Protein AF-A0ABD2IA24-F1 (afdb_monomer_lite)

Secondary structure (DSSP, 8-state):
-HHHHHHHHHHHTSB-TTSPBPPP-STTHHHHHHHHHHHTT-THHHHT-HHHHGGGGG-HHHHHHHHHHHHHHHHHHHHHHHHHHHT--

Structure (mmCIF, N/CA/C/O backbone):
data_AF-A0ABD2IA24-F1
#
_entry.id   AF-A0ABD2IA24-F1
#
loop_
_atom_site.group_PDB
_atom_site.id
_atom_site.type_symbol
_atom_site.label_atom_id
_atom_site.label_alt_id
_atom_site.label_comp_id
_atom_site.label_asym_id
_atom_site.label_entity_id
_atom_site.label_seq_id
_atom_site.pdbx_PDB_ins_code
_atom_site.Cartn_x
_atom_site.Cartn_y
_atom_site.Cartn_z
_atom_site.occupancy
_atom_site.B_iso_or_equiv
_atom_site.auth_seq_id
_atom_site.auth_comp_id
_atom_site.auth_asym_id
_atom_site.auth_atom_id
_atom_site.pdbx_PDB_model_num
ATOM 1 N N . MET A 1 1 ? 0.557 7.213 8.746 1.00 62.66 1 MET A N 1
ATOM 2 C CA . MET A 1 1 ? 1.498 6.969 7.610 1.00 62.66 1 MET A CA 1
ATOM 3 C C . MET A 1 1 ? 0.973 5.838 6.723 1.00 62.66 1 MET A C 1
ATOM 5 O O . MET A 1 1 ? 1.120 5.871 5.505 1.00 62.66 1 MET A O 1
ATOM 9 N N . GLU A 1 2 ? 0.319 4.869 7.346 1.00 79.06 2 GLU A N 1
ATOM 10 C CA . GLU A 1 2 ? -0.39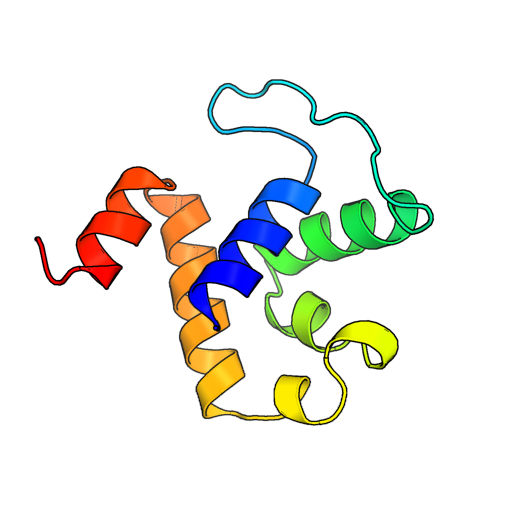2 3.715 6.821 1.00 79.06 2 GLU A CA 1
ATOM 11 C C . GLU A 1 2 ? -1.445 4.100 5.772 1.00 79.06 2 GLU A C 1
ATOM 13 O O . GLU A 1 2 ? -1.459 3.528 4.683 1.00 79.06 2 GLU A O 1
ATOM 18 N N . GLU A 1 3 ? -2.273 5.112 6.051 1.00 82.88 3 GLU A N 1
ATOM 19 C CA . GLU A 1 3 ? -3.319 5.608 5.145 1.00 82.88 3 GLU A CA 1
ATOM 20 C C . GLU A 1 3 ? -2.726 6.182 3.862 1.00 82.88 3 GLU A C 1
ATOM 22 O O . GLU A 1 3 ? -3.187 5.874 2.765 1.00 82.88 3 GLU A O 1
ATOM 27 N N . VAL A 1 4 ? -1.657 6.970 3.992 1.00 87.62 4 VAL A N 1
ATOM 28 C CA . VAL A 1 4 ? -0.932 7.538 2.849 1.00 87.62 4 VAL A CA 1
ATOM 29 C C . VAL A 1 4 ? -0.328 6.420 1.999 1.00 87.62 4 VAL A C 1
ATOM 31 O O . VAL A 1 4 ? -0.402 6.474 0.774 1.00 87.62 4 VAL A O 1
ATOM 34 N N . CYS A 1 5 ? 0.200 5.366 2.627 1.00 94.44 5 CYS A N 1
ATOM 35 C CA . CYS A 1 5 ? 0.719 4.204 1.907 1.00 94.44 5 CYS A CA 1
ATOM 36 C C . CYS A 1 5 ? -0.385 3.438 1.170 1.00 94.44 5 CYS A C 1
ATOM 38 O O . CYS A 1 5 ? -0.176 3.021 0.032 1.00 94.44 5 CYS A O 1
ATOM 40 N N . ALA A 1 6 ? -1.560 3.267 1.784 1.00 96.38 6 ALA A N 1
ATOM 41 C CA . ALA A 1 6 ? -2.704 2.616 1.149 1.00 96.38 6 ALA A CA 1
ATOM 42 C C . ALA A 1 6 ? -3.247 3.437 -0.033 1.00 96.38 6 ALA A C 1
ATOM 44 O O . ALA A 1 6 ? -3.546 2.876 -1.088 1.00 96.38 6 ALA A O 1
ATOM 45 N N . LEU A 1 7 ? -3.305 4.766 0.101 1.00 95.19 7 LEU A N 1
ATOM 46 C CA . LEU A 1 7 ? -3.678 5.676 -0.984 1.00 95.19 7 LEU A CA 1
ATOM 47 C C . LEU A 1 7 ? -2.666 5.644 -2.130 1.00 95.19 7 LEU A C 1
ATOM 49 O O . LEU A 1 7 ? -3.064 5.578 -3.291 1.00 95.19 7 LEU A O 1
ATOM 53 N N . TRP A 1 8 ? -1.369 5.628 -1.822 1.00 96.62 8 TRP A N 1
ATOM 54 C CA . TRP A 1 8 ? -0.322 5.511 -2.834 1.00 96.62 8 TRP A CA 1
ATOM 55 C C . TRP A 1 8 ? -0.387 4.161 -3.562 1.00 96.62 8 TRP A C 1
ATOM 57 O O . TRP A 1 8 ? -0.371 4.133 -4.789 1.00 96.62 8 TRP A O 1
ATOM 67 N N . CYS A 1 9 ? -0.604 3.056 -2.841 1.00 97.50 9 CYS A N 1
ATOM 68 C CA . CYS A 1 9 ? -0.886 1.752 -3.448 1.00 97.50 9 CYS A CA 1
ATOM 69 C C . CYS A 1 9 ? -2.110 1.806 -4.377 1.00 97.50 9 CYS A C 1
ATOM 71 O O . CYS A 1 9 ? -2.068 1.299 -5.498 1.00 97.50 9 CYS A O 1
ATOM 73 N N . ARG A 1 10 ? -3.208 2.438 -3.939 1.00 96.69 10 ARG A N 1
ATOM 74 C CA . ARG A 1 10 ? -4.436 2.579 -4.737 1.00 96.69 10 ARG A CA 1
ATOM 75 C C . ARG A 1 10 ? -4.219 3.440 -5.983 1.00 96.69 10 ARG A C 1
ATOM 77 O O . ARG A 1 10 ? -4.807 3.135 -7.018 1.00 96.69 10 ARG A O 1
ATOM 84 N N . TYR A 1 11 ? -3.390 4.476 -5.894 1.00 96.19 11 TYR A N 1
ATOM 85 C CA . TYR A 1 11 ? -2.975 5.318 -7.016 1.00 96.19 11 TYR A CA 1
ATOM 86 C C . TYR A 1 11 ? -2.121 4.536 -8.021 1.00 96.19 11 TYR A C 1
ATOM 88 O O . TYR A 1 11 ? -2.416 4.529 -9.217 1.00 96.19 11 TYR A O 1
ATOM 96 N N . CYS A 1 12 ? -1.122 3.798 -7.530 1.00 97.38 12 CYS A N 1
ATOM 97 C CA . CYS A 1 12 ? -0.239 2.971 -8.346 1.00 97.38 12 CYS A CA 1
ATOM 98 C C . CYS A 1 12 ? -0.950 1.793 -9.019 1.00 97.38 12 CYS A C 1
ATOM 100 O O . CYS A 1 12 ? -0.393 1.234 -9.951 1.00 97.38 12 CYS A O 1
ATOM 102 N N . TYR A 1 13 ? -2.187 1.450 -8.637 1.00 97.06 13 TYR A N 1
ATOM 103 C CA . TYR A 1 13 ? -3.020 0.509 -9.400 1.00 97.06 13 TYR A CA 1
ATOM 104 C C . TYR A 1 13 ? -3.289 0.988 -10.841 1.00 97.06 13 TYR A C 1
ATOM 106 O O . TYR A 1 13 ? -3.639 0.191 -11.706 1.00 97.06 13 TYR A O 1
ATOM 114 N N . GLY A 1 14 ? -3.106 2.283 -11.122 1.00 96.06 14 GLY A N 1
ATOM 115 C CA . GLY A 1 14 ? -3.060 2.804 -12.488 1.00 96.06 14 GLY A CA 1
ATOM 116 C C . GLY A 1 14 ? -4.397 3.289 -13.044 1.00 96.06 14 GLY A C 1
ATOM 117 O O . GLY A 1 14 ? -4.446 3.738 -14.185 1.00 96.06 14 GLY A O 1
ATOM 118 N N . THR A 1 15 ? -5.470 3.256 -12.253 1.00 95.50 15 THR A N 1
ATOM 119 C CA . THR A 1 15 ? -6.774 3.841 -12.607 1.00 95.50 15 THR A CA 1
ATOM 120 C C . THR A 1 15 ? -7.349 4.611 -11.431 1.00 95.50 15 THR A C 1
ATOM 122 O O . THR A 1 15 ? -7.329 4.103 -10.309 1.00 95.50 15 THR A O 1
ATOM 125 N N . ASP A 1 16 ? -7.914 5.792 -11.656 1.00 91.56 16 ASP A N 1
ATOM 126 C CA . ASP A 1 16 ? -8.597 6.552 -10.608 1.00 91.56 16 ASP A CA 1
ATOM 127 C C . ASP A 1 16 ? -9.981 5.956 -10.256 1.00 91.56 16 ASP A C 1
ATOM 129 O O . ASP A 1 16 ? -10.333 4.839 -10.650 1.00 91.56 16 ASP A O 1
ATOM 133 N N . GLN A 1 17 ? -10.764 6.671 -9.448 1.00 86.44 17 GLN A N 1
ATOM 134 C CA . GLN A 1 17 ? -12.117 6.256 -9.050 1.00 86.44 17 GLN A CA 1
ATOM 135 C C . GLN A 1 17 ? -13.159 6.346 -10.178 1.00 86.44 17 GLN A C 1
ATOM 137 O O . GLN A 1 17 ? -14.193 5.692 -10.102 1.00 86.44 17 GLN A O 1
ATOM 142 N N . ASN A 1 18 ? -12.874 7.118 -11.228 1.00 89.50 18 ASN A N 1
ATOM 143 C CA . ASN A 1 18 ? -13.706 7.249 -12.422 1.00 89.50 18 ASN A CA 1
ATOM 144 C C . ASN A 1 18 ? -13.268 6.279 -13.536 1.00 89.50 18 ASN A C 1
ATOM 146 O O . ASN A 1 18 ? -13.815 6.315 -14.637 1.00 89.50 18 ASN A O 1
ATOM 150 N N . GLY A 1 19 ? -12.268 5.429 -13.274 1.00 90.88 19 GLY A N 1
ATOM 151 C CA . GLY A 1 19 ? -11.699 4.502 -14.250 1.00 90.88 19 GLY A CA 1
ATOM 152 C C . GLY A 1 19 ? -10.729 5.151 -15.241 1.00 90.88 19 GLY A C 1
ATOM 153 O O . GLY A 1 19 ? -10.336 4.499 -16.207 1.00 90.88 19 GLY A O 1
ATOM 154 N N . GLN A 1 20 ? -10.321 6.406 -15.030 1.00 95.62 20 GLN A N 1
ATOM 155 C CA . GLN A 1 20 ? -9.334 7.054 -15.889 1.00 95.62 20 GLN A CA 1
ATOM 156 C C . GLN A 1 20 ? -7.930 6.542 -15.591 1.00 95.62 20 GLN A C 1
ATOM 158 O O . GLN A 1 20 ? -7.541 6.398 -14.431 1.00 95.62 20 GLN A O 1
ATOM 163 N N . ALA A 1 21 ? -7.159 6.287 -16.647 1.00 96.00 21 ALA A N 1
ATOM 164 C CA . ALA A 1 21 ? -5.790 5.814 -16.526 1.00 96.00 21 ALA A CA 1
ATOM 165 C C . ALA A 1 21 ? -4.877 6.883 -15.906 1.00 96.00 21 ALA A C 1
ATOM 167 O O . ALA A 1 21 ? -4.821 8.026 -16.367 1.00 96.00 21 ALA A O 1
ATOM 168 N N . VAL A 1 22 ? -4.111 6.480 -14.898 1.00 95.38 22 VAL A N 1
ATOM 169 C CA . VAL A 1 22 ? -3.056 7.289 -14.290 1.00 95.38 22 VAL A CA 1
ATOM 170 C C . VAL A 1 22 ? -1.797 7.173 -15.145 1.00 95.38 22 VAL A C 1
ATOM 172 O O . VAL A 1 22 ? -1.361 6.070 -15.476 1.00 95.38 22 VAL A O 1
ATOM 175 N N . GLN A 1 23 ? -1.210 8.312 -15.512 1.00 93.25 23 GLN A N 1
ATOM 176 C CA . GLN A 1 23 ? 0.007 8.333 -16.321 1.00 93.25 23 GLN A CA 1
ATOM 177 C C . GLN A 1 23 ? 1.245 7.961 -15.487 1.00 93.25 23 GLN A C 1
ATOM 179 O O . GLN A 1 23 ? 1.343 8.399 -14.338 1.00 93.25 23 GLN A O 1
ATOM 184 N N . PRO A 1 24 ? 2.209 7.215 -16.062 1.00 93.56 24 PRO A N 1
ATOM 185 C CA . PRO A 1 24 ? 3.478 6.926 -15.407 1.00 93.56 24 PRO A CA 1
ATOM 186 C C . PRO A 1 24 ? 4.209 8.207 -14.996 1.00 93.56 24 PRO A C 1
ATOM 188 O O . PRO A 1 24 ? 4.467 9.072 -15.832 1.00 93.56 24 PRO A O 1
ATOM 191 N N . ASN A 1 25 ? 4.572 8.311 -13.720 1.00 94.00 25 ASN A N 1
ATOM 192 C CA . ASN A 1 25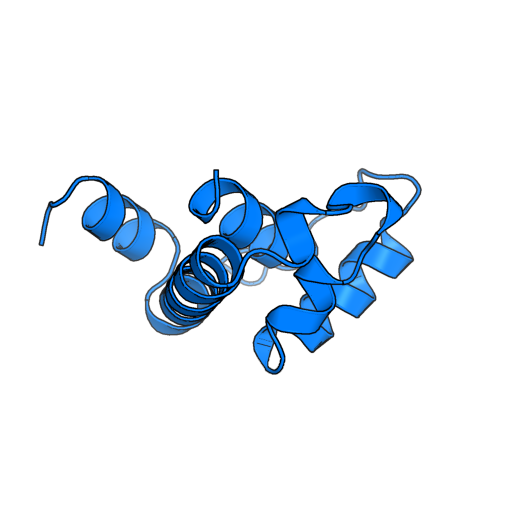 ? 5.300 9.459 -13.169 1.00 94.00 25 ASN A CA 1
ATOM 193 C C . ASN A 1 25 ? 6.527 9.070 -12.327 1.00 94.00 25 ASN A C 1
ATOM 195 O O . ASN A 1 25 ? 7.191 9.946 -11.779 1.00 94.00 25 ASN A O 1
ATOM 199 N N . ASP A 1 26 ? 6.835 7.776 -12.248 1.00 93.94 26 ASP A N 1
ATOM 200 C CA . ASP A 1 26 ? 7.931 7.218 -11.460 1.00 93.94 26 ASP A CA 1
ATOM 201 C C . ASP A 1 26 ? 8.790 6.288 -12.344 1.00 93.94 26 ASP A C 1
ATOM 203 O O . ASP A 1 26 ? 8.229 5.514 -13.127 1.00 93.94 26 ASP A O 1
ATOM 207 N N . PRO A 1 27 ? 10.134 6.312 -12.257 1.00 95.75 27 PRO A N 1
ATOM 208 C CA . PRO A 1 27 ? 10.988 5.375 -12.993 1.00 95.75 27 PRO A CA 1
ATOM 209 C C . PRO A 1 27 ? 10.664 3.893 -12.740 1.00 95.75 27 PRO A C 1
ATOM 211 O O . PRO A 1 27 ? 10.824 3.064 -13.636 1.00 95.75 27 PRO A O 1
ATOM 214 N N . ALA A 1 28 ? 10.178 3.552 -11.545 1.00 95.94 28 ALA A N 1
ATOM 215 C CA . ALA A 1 28 ? 9.754 2.209 -11.164 1.00 95.94 28 ALA A CA 1
ATOM 216 C C . ALA A 1 28 ? 8.275 1.926 -11.490 1.00 95.94 28 ALA A C 1
ATOM 218 O O . ALA A 1 28 ? 7.742 0.900 -11.062 1.00 95.94 28 ALA A O 1
ATOM 219 N N . TRP A 1 29 ? 7.595 2.785 -12.264 1.00 97.19 29 TRP A N 1
ATOM 220 C CA . TRP A 1 29 ? 6.159 2.661 -12.544 1.00 97.19 29 TRP A CA 1
ATOM 221 C C . TRP A 1 29 ? 5.704 1.260 -12.977 1.00 97.19 29 TRP A C 1
ATOM 223 O O . TRP A 1 29 ? 4.717 0.783 -12.419 1.00 97.19 29 TRP A O 1
ATOM 233 N N . PRO A 1 30 ? 6.396 0.537 -13.884 1.00 96.75 30 PRO A N 1
ATOM 234 C CA . PRO A 1 30 ? 5.981 -0.818 -14.253 1.00 96.75 30 PRO A CA 1
ATOM 235 C C . PRO A 1 30 ? 5.950 -1.791 -13.064 1.00 96.75 30 PRO A C 1
ATOM 237 O O . PRO A 1 30 ? 5.036 -2.608 -12.952 1.00 96.75 30 PRO A O 1
ATOM 240 N N . GLN A 1 31 ? 6.922 -1.687 -12.154 1.00 97.44 31 GLN A N 1
ATOM 241 C CA . GLN A 1 31 ? 6.984 -2.504 -10.943 1.00 97.44 31 GLN A CA 1
ATOM 242 C C . GLN A 1 31 ? 5.893 -2.104 -9.947 1.00 97.44 31 GLN A C 1
ATOM 244 O O . GLN A 1 31 ? 5.234 -2.979 -9.379 1.00 97.44 31 GLN A O 1
ATOM 249 N N . LEU A 1 32 ? 5.691 -0.799 -9.744 1.00 98.06 32 LEU A N 1
ATOM 250 C CA . LEU A 1 32 ? 4.659 -0.272 -8.852 1.00 98.06 32 LEU A CA 1
ATOM 251 C C . LEU A 1 32 ? 3.266 -0.684 -9.333 1.00 98.06 32 LEU A C 1
ATOM 253 O O . LEU A 1 32 ? 2.482 -1.193 -8.540 1.00 98.06 32 LEU A O 1
ATOM 257 N N . LEU A 1 33 ? 2.993 -0.569 -10.634 1.00 98.00 33 LEU A N 1
ATOM 258 C CA . LEU A 1 33 ? 1.735 -0.985 -11.248 1.00 98.00 33 LEU A CA 1
ATOM 259 C C . LEU A 1 33 ? 1.455 -2.473 -11.019 1.00 98.00 33 LEU A C 1
ATOM 261 O O . LEU A 1 33 ? 0.391 -2.844 -10.522 1.00 98.00 33 LEU A O 1
ATOM 265 N N . ALA A 1 34 ? 2.430 -3.333 -11.324 1.00 98.00 34 ALA A N 1
ATOM 266 C CA . ALA A 1 34 ? 2.288 -4.774 -11.147 1.00 98.00 34 ALA A CA 1
ATOM 267 C C . ALA A 1 34 ? 2.102 -5.168 -9.670 1.00 98.00 34 ALA A C 1
ATOM 269 O O . ALA A 1 34 ? 1.288 -6.036 -9.346 1.00 98.00 34 ALA A O 1
ATOM 270 N N . THR A 1 35 ? 2.835 -4.524 -8.759 1.00 98.38 35 THR A N 1
ATOM 271 C CA . THR A 1 35 ? 2.752 -4.820 -7.322 1.00 98.38 35 THR A CA 1
ATOM 272 C C . THR A 1 35 ? 1.443 -4.309 -6.725 1.00 98.38 35 THR A C 1
ATOM 274 O O . THR A 1 35 ? 0.809 -5.033 -5.962 1.00 98.38 35 THR A O 1
ATOM 277 N N . ALA A 1 36 ? 0.991 -3.114 -7.112 1.00 98.00 36 ALA A N 1
ATOM 278 C CA . ALA A 1 36 ? -0.285 -2.544 -6.684 1.00 98.00 36 ALA A CA 1
ATOM 279 C C . ALA A 1 36 ? -1.478 -3.384 -7.159 1.00 98.00 36 ALA A C 1
ATOM 281 O O . ALA A 1 36 ? -2.421 -3.600 -6.396 1.00 98.00 36 ALA A O 1
ATOM 282 N N . ALA A 1 37 ? -1.421 -3.904 -8.391 1.00 97.88 37 ALA A N 1
ATOM 283 C CA . ALA A 1 37 ? -2.437 -4.811 -8.916 1.00 97.88 37 ALA A CA 1
ATOM 284 C C . ALA A 1 37 ? -2.580 -6.068 -8.047 1.00 97.88 37 ALA A C 1
ATOM 286 O O . ALA A 1 37 ? -3.692 -6.436 -7.682 1.00 97.88 37 ALA A O 1
ATOM 287 N N . ARG A 1 38 ? -1.459 -6.679 -7.645 1.00 98.38 38 ARG A N 1
ATOM 288 C CA . ARG A 1 38 ? -1.453 -7.836 -6.732 1.00 98.38 38 ARG A CA 1
ATOM 289 C C . ARG A 1 38 ? -1.891 -7.472 -5.314 1.00 98.38 38 ARG A C 1
ATOM 291 O O . ARG A 1 38 ? -2.608 -8.232 -4.673 1.00 98.38 38 ARG A O 1
ATOM 298 N N . ALA A 1 39 ? -1.481 -6.304 -4.826 1.00 98.12 39 ALA A N 1
ATOM 299 C CA . ALA A 1 39 ? -1.772 -5.844 -3.472 1.00 98.12 39 ALA A CA 1
ATOM 300 C C . ALA A 1 39 ? -3.264 -5.620 -3.203 1.00 98.12 39 ALA A C 1
ATOM 302 O O . ALA A 1 39 ? -3.677 -5.611 -2.045 1.00 98.12 39 ALA A O 1
ATOM 303 N N . ARG A 1 40 ? -4.077 -5.471 -4.256 1.00 96.62 40 ARG A N 1
ATOM 304 C CA . ARG A 1 40 ? -5.537 -5.462 -4.144 1.00 96.62 40 ARG A CA 1
ATOM 305 C C . ARG A 1 40 ? -6.063 -6.692 -3.399 1.00 96.62 40 ARG A C 1
ATOM 307 O O . ARG A 1 40 ? -6.901 -6.534 -2.514 1.00 96.62 40 ARG A O 1
ATOM 314 N N . ASP A 1 41 ? -5.546 -7.871 -3.732 1.00 97.19 41 ASP A N 1
ATOM 315 C CA . ASP A 1 41 ? -5.969 -9.144 -3.141 1.00 97.19 41 ASP A CA 1
ATOM 316 C C . ASP A 1 41 ? -5.000 -9.610 -2.041 1.00 97.19 41 ASP A C 1
ATOM 318 O O . ASP A 1 41 ? -5.413 -10.202 -1.043 1.00 97.19 41 ASP A O 1
ATOM 322 N N . GLU A 1 42 ? -3.715 -9.265 -2.166 1.00 97.50 42 GLU A N 1
ATOM 323 C CA . GLU A 1 42 ? -2.656 -9.619 -1.216 1.00 97.50 42 GLU A CA 1
ATOM 324 C C . GLU A 1 42 ? -1.930 -8.369 -0.670 1.00 97.50 42 GLU A C 1
ATOM 326 O O . GLU A 1 42 ? -0.773 -8.136 -1.021 1.00 97.50 42 GLU A O 1
ATOM 331 N N . PRO A 1 43 ? -2.532 -7.555 0.227 1.00 97.12 43 PRO A N 1
ATOM 332 C CA . PRO A 1 43 ? -1.960 -6.270 0.665 1.00 97.12 43 PRO A CA 1
ATOM 333 C C . PRO A 1 43 ? -0.496 -6.327 1.138 1.00 97.12 43 PRO A C 1
ATOM 335 O O . PRO A 1 43 ? 0.275 -5.388 0.942 1.00 97.12 43 PRO A O 1
ATOM 338 N N . ALA A 1 44 ? -0.075 -7.451 1.723 1.00 96.25 44 ALA A N 1
ATOM 339 C CA . ALA A 1 44 ? 1.289 -7.643 2.204 1.00 96.25 44 ALA A CA 1
ATOM 340 C C . ALA A 1 44 ? 2.365 -7.531 1.106 1.00 96.25 44 ALA A C 1
ATOM 342 O O . ALA A 1 44 ? 3.495 -7.159 1.422 1.00 96.25 44 ALA A O 1
ATOM 343 N N . VAL A 1 45 ? 2.050 -7.821 -0.164 1.00 98.06 45 VAL A N 1
ATOM 344 C CA . VAL A 1 45 ? 3.041 -7.762 -1.256 1.00 98.06 45 VAL A CA 1
ATOM 345 C C . VAL A 1 45 ? 3.530 -6.339 -1.510 1.00 98.06 45 VAL A C 1
ATOM 347 O O . VAL A 1 45 ? 4.691 -6.154 -1.859 1.00 98.06 45 VAL A O 1
ATOM 350 N N . TRP A 1 46 ? 2.681 -5.336 -1.265 1.00 98.12 46 TRP A N 1
ATOM 351 C CA . TRP A 1 46 ? 3.064 -3.929 -1.353 1.00 98.12 46 TRP A CA 1
ATOM 352 C C . TRP A 1 46 ? 4.115 -3.578 -0.299 1.00 98.12 46 TRP A C 1
ATOM 354 O O . TRP A 1 46 ? 5.174 -3.038 -0.604 1.00 98.12 46 TRP A O 1
ATOM 364 N N . LEU A 1 47 ? 3.855 -3.978 0.946 1.00 97.62 47 LEU A N 1
ATOM 365 C CA . LEU A 1 47 ? 4.737 -3.713 2.085 1.00 97.62 47 LEU A CA 1
ATOM 366 C C . LEU A 1 47 ? 6.022 -4.549 2.074 1.00 97.62 47 LEU A C 1
ATOM 368 O O . LEU A 1 47 ? 6.961 -4.233 2.794 1.00 97.62 47 LEU A O 1
ATOM 372 N N . SER A 1 48 ? 6.082 -5.585 1.235 1.00 97.06 48 SER A N 1
ATOM 373 C CA . SER A 1 48 ? 7.269 -6.430 1.055 1.00 97.06 48 SER A CA 1
ATOM 374 C C . SER A 1 48 ? 8.333 -5.797 0.146 1.00 97.06 48 SER A C 1
ATOM 376 O O . SER A 1 48 ? 9.388 -6.392 -0.073 1.00 97.06 48 SER A O 1
ATOM 378 N N . MET A 1 49 ? 8.083 -4.608 -0.416 1.00 97.06 49 MET A N 1
ATOM 379 C CA . MET A 1 49 ? 9.071 -3.874 -1.209 1.00 97.06 49 MET A CA 1
ATOM 380 C C . MET A 1 49 ? 10.161 -3.277 -0.304 1.00 97.06 49 MET A C 1
ATOM 382 O O . MET A 1 49 ? 10.082 -2.117 0.091 1.00 97.06 49 MET A O 1
ATOM 386 N N . GLU A 1 50 ? 11.196 -4.067 -0.005 1.00 95.81 50 GLU A N 1
ATOM 387 C CA . GLU A 1 50 ? 12.262 -3.725 0.956 1.00 95.81 50 GLU A CA 1
ATOM 388 C C . GLU A 1 50 ? 12.935 -2.370 0.675 1.00 95.81 50 GLU A C 1
ATOM 390 O O . GLU A 1 50 ? 13.173 -1.588 1.587 1.00 95.81 50 GLU A O 1
ATOM 395 N N . HIS A 1 51 ? 13.179 -2.043 -0.595 1.00 94.38 51 HIS A N 1
ATOM 396 C CA . HIS A 1 51 ? 13.799 -0.776 -1.005 1.00 94.38 51 HIS A CA 1
ATOM 397 C C . HIS A 1 51 ? 12.926 0.471 -0.754 1.00 94.38 51 HIS A C 1
ATOM 399 O O . HIS A 1 51 ? 13.442 1.584 -0.809 1.00 94.38 51 HIS A O 1
ATOM 405 N N . ILE A 1 52 ? 11.626 0.295 -0.492 1.00 95.69 52 ILE A N 1
ATOM 406 C CA . ILE A 1 52 ? 10.680 1.371 -0.158 1.00 95.69 52 ILE A CA 1
ATOM 407 C C . ILE A 1 52 ? 10.343 1.345 1.335 1.00 95.69 52 ILE A C 1
ATOM 409 O O . ILE A 1 52 ? 10.369 2.379 1.997 1.00 95.69 52 ILE A O 1
ATOM 413 N N . TYR A 1 53 ? 10.005 0.166 1.861 1.00 95.62 53 TYR A N 1
ATOM 414 C CA . TYR A 1 53 ? 9.435 0.009 3.199 1.00 95.62 53 TYR A CA 1
ATOM 415 C C . TYR A 1 53 ? 10.428 -0.502 4.246 1.00 95.62 53 TYR A C 1
ATOM 417 O O . TYR A 1 53 ? 10.224 -0.260 5.433 1.00 95.62 53 TYR A O 1
ATOM 425 N N . GLY A 1 54 ? 11.492 -1.202 3.856 1.00 95.88 54 GLY A N 1
ATOM 426 C CA . GLY A 1 54 ? 12.450 -1.797 4.788 1.00 95.88 54 GLY A CA 1
ATOM 427 C C . GLY A 1 54 ? 11.785 -2.506 5.978 1.00 95.88 54 GLY A C 1
ATOM 428 O O . GLY A 1 54 ? 10.766 -3.192 5.855 1.00 95.88 54 GLY A O 1
ATOM 429 N N . SER A 1 55 ? 12.298 -2.238 7.181 1.00 96.12 55 SER A N 1
ATOM 430 C CA . SER A 1 55 ? 11.779 -2.821 8.423 1.00 96.12 55 SER A CA 1
ATOM 431 C C . SER A 1 55 ? 10.351 -2.393 8.783 1.00 96.12 55 SER A C 1
ATOM 433 O O . SER A 1 55 ? 9.657 -3.163 9.451 1.00 96.12 55 SER A O 1
ATOM 435 N N . VAL A 1 56 ? 9.860 -1.226 8.330 1.00 94.88 56 VAL A N 1
ATOM 436 C CA . VAL A 1 56 ? 8.470 -0.821 8.624 1.00 94.88 56 VAL A CA 1
ATOM 437 C C . VAL A 1 56 ? 7.466 -1.737 7.924 1.00 94.88 56 VAL A C 1
ATOM 439 O O . VAL A 1 56 ? 6.408 -2.025 8.483 1.00 94.88 56 VAL A O 1
ATOM 442 N N . GLY A 1 57 ? 7.837 -2.299 6.768 1.00 95.31 57 GLY A N 1
ATOM 443 C CA . GLY A 1 57 ? 7.033 -3.288 6.049 1.00 95.31 57 GLY A CA 1
ATOM 444 C C . GLY A 1 57 ? 6.787 -4.581 6.834 1.00 95.31 57 GLY A C 1
ATOM 445 O O . GLY A 1 57 ? 5.818 -5.288 6.558 1.00 95.31 57 GLY A O 1
ATOM 446 N N . GLN A 1 58 ? 7.612 -4.864 7.850 1.00 95.06 58 GLN A N 1
ATOM 447 C CA . GLN A 1 58 ? 7.507 -6.047 8.711 1.00 95.06 58 GLN A CA 1
ATOM 448 C C . GLN A 1 58 ? 6.694 -5.805 9.992 1.00 95.06 58 GLN A C 1
ATOM 450 O O . GLN A 1 58 ? 6.335 -6.762 10.674 1.00 95.06 58 GLN A O 1
ATOM 455 N N . SER A 1 59 ? 6.368 -4.550 10.319 1.00 97.12 59 SER A N 1
ATOM 456 C CA . SER A 1 59 ? 5.581 -4.214 11.510 1.00 97.12 59 SER A CA 1
ATOM 457 C C . SER A 1 59 ? 4.161 -4.775 11.410 1.00 97.12 59 SER A C 1
ATOM 459 O O . SER A 1 59 ? 3.398 -4.407 10.515 1.00 97.12 59 S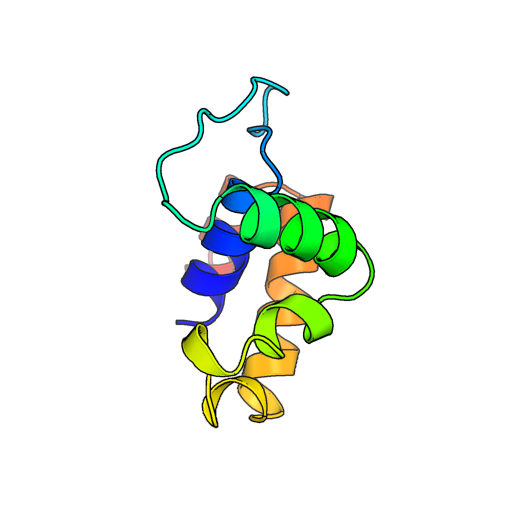ER A O 1
ATOM 461 N N . GLU A 1 60 ? 3.774 -5.644 12.346 1.00 96.12 60 GLU A N 1
ATOM 462 C CA . GLU A 1 60 ? 2.436 -6.252 12.374 1.00 96.12 60 GLU A CA 1
ATOM 463 C C . GLU A 1 60 ? 1.329 -5.198 12.472 1.00 96.12 60 GLU A C 1
ATOM 465 O O . GLU A 1 60 ? 0.352 -5.256 11.723 1.00 96.12 60 GLU A O 1
ATOM 470 N N . THR A 1 61 ? 1.520 -4.187 13.323 1.00 95.75 61 THR A N 1
ATOM 471 C CA . THR A 1 61 ? 0.586 -3.065 13.477 1.00 95.75 61 THR A CA 1
ATOM 472 C C . THR A 1 61 ? 0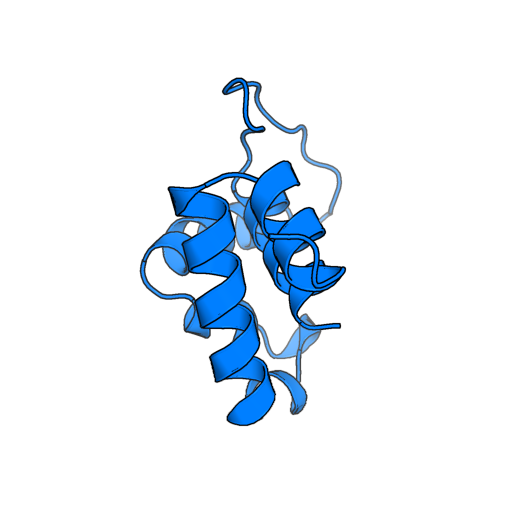.415 -2.308 12.163 1.00 95.75 61 THR A C 1
ATOM 474 O O . THR A 1 61 ? -0.712 -2.070 11.728 1.00 95.75 61 THR A O 1
ATOM 477 N N . PHE A 1 62 ? 1.525 -1.992 11.489 1.00 95.50 62 PHE A N 1
ATOM 478 C CA . PHE A 1 62 ? 1.496 -1.261 10.223 1.00 95.50 62 PHE A CA 1
ATOM 479 C C . PHE A 1 62 ? 0.784 -2.072 9.135 1.00 95.50 62 PHE A C 1
ATOM 481 O O . PHE A 1 62 ? -0.103 -1.567 8.448 1.00 95.50 62 PHE A O 1
ATOM 488 N N . ARG A 1 63 ? 1.113 -3.364 9.017 1.00 96.50 63 ARG A N 1
ATOM 489 C CA . ARG A 1 63 ? 0.491 -4.280 8.051 1.00 96.50 63 ARG A CA 1
ATOM 490 C C . ARG A 1 63 ? -1.006 -4.437 8.297 1.00 96.50 63 ARG A C 1
ATOM 492 O O . ARG A 1 63 ? -1.770 -4.481 7.329 1.00 96.50 63 ARG A O 1
ATOM 499 N N . ALA A 1 64 ? -1.434 -4.512 9.556 1.00 95.88 64 ALA A N 1
ATOM 500 C CA . ALA A 1 64 ? -2.840 -4.642 9.921 1.00 95.88 64 ALA A CA 1
ATOM 501 C C . ALA A 1 64 ? -3.648 -3.402 9.511 1.00 95.88 64 ALA A C 1
ATOM 503 O O . ALA A 1 64 ? -4.665 -3.537 8.823 1.00 95.88 64 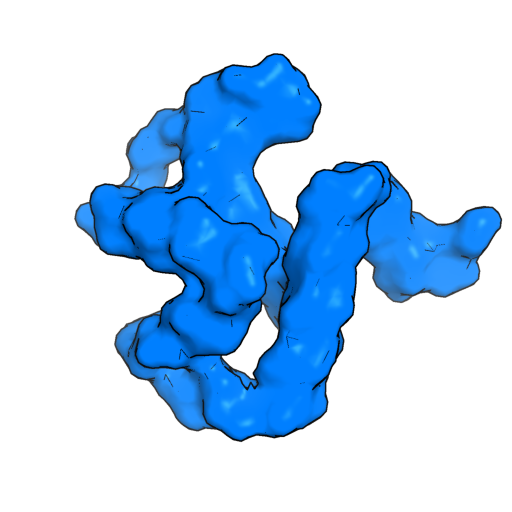ALA A O 1
ATOM 504 N N . VAL A 1 65 ? -3.170 -2.205 9.871 1.00 94.88 65 VAL A N 1
ATOM 505 C CA . VAL A 1 65 ? -3.832 -0.938 9.527 1.00 94.88 65 VAL A CA 1
ATOM 506 C C . VAL A 1 65 ? -3.808 -0.712 8.016 1.00 94.88 65 VAL A C 1
ATOM 508 O O . VAL A 1 65 ? -4.867 -0.510 7.429 1.00 94.88 65 VAL A O 1
ATOM 511 N N . PHE A 1 66 ? -2.657 -0.871 7.353 1.00 96.69 66 PHE A N 1
ATOM 512 C CA . PHE A 1 66 ? -2.551 -0.771 5.892 1.00 96.69 66 PHE A CA 1
ATOM 513 C C . PHE A 1 66 ? -3.543 -1.699 5.182 1.00 96.69 66 PHE A C 1
ATOM 515 O O . PHE A 1 66 ? -4.277 -1.265 4.298 1.00 96.69 66 PHE A O 1
ATOM 522 N N . SER A 1 67 ? -3.606 -2.974 5.586 1.00 96.75 67 SER A N 1
ATOM 523 C CA . SER A 1 67 ? -4.498 -3.952 4.955 1.00 96.75 67 SER A CA 1
ATOM 524 C C . SER A 1 67 ? -5.969 -3.602 5.170 1.00 96.75 67 SER A C 1
ATOM 526 O O . SER A 1 67 ? -6.783 -3.788 4.265 1.00 96.75 67 SER A O 1
ATOM 528 N N . LYS A 1 68 ? -6.331 -3.103 6.361 1.00 95.44 68 LYS A N 1
ATOM 529 C CA . LYS A 1 68 ? -7.685 -2.613 6.647 1.00 95.44 68 LYS A CA 1
ATOM 530 C C . LYS A 1 68 ? -8.021 -1.425 5.744 1.00 95.44 68 LYS A C 1
ATOM 532 O O . LYS A 1 68 ? -9.040 -1.470 5.060 1.00 95.44 68 LYS A O 1
ATOM 537 N N . THR A 1 69 ? -7.152 -0.420 5.689 1.00 95.38 69 THR A N 1
ATOM 538 C CA . THR A 1 69 ? -7.378 0.803 4.914 1.00 95.38 69 THR A CA 1
ATOM 539 C C . THR A 1 69 ? -7.412 0.537 3.412 1.00 95.38 69 THR A C 1
ATOM 541 O O . THR A 1 69 ? -8.304 1.033 2.731 1.00 95.38 69 THR A O 1
ATOM 544 N N . LEU A 1 70 ? -6.515 -0.297 2.877 1.00 97.25 70 LEU A N 1
ATOM 545 C CA . LEU A 1 70 ? -6.515 -0.644 1.454 1.00 97.25 70 LEU A CA 1
ATOM 546 C C . LEU A 1 70 ? -7.812 -1.358 1.051 1.00 97.25 70 LEU A C 1
ATOM 548 O O . LEU A 1 70 ? -8.407 -1.016 0.031 1.00 97.25 70 LEU A O 1
ATOM 552 N N . ARG A 1 71 ? -8.294 -2.301 1.871 1.00 96.44 71 ARG A N 1
ATOM 553 C CA . ARG A 1 71 ? -9.597 -2.949 1.642 1.00 96.44 71 ARG A CA 1
ATOM 554 C C . ARG A 1 71 ? -10.751 -1.949 1.702 1.00 96.44 71 ARG A C 1
ATOM 556 O O . ARG A 1 71 ? -11.627 -1.997 0.844 1.00 96.44 71 ARG A O 1
ATOM 563 N N . HIS A 1 72 ? -10.725 -1.020 2.658 1.00 95.12 72 HIS A N 1
ATOM 564 C CA . HIS A 1 72 ? -11.730 0.043 2.767 1.00 95.12 72 HIS A CA 1
ATOM 565 C C . HIS A 1 72 ? -11.755 0.923 1.514 1.00 95.12 72 HIS A C 1
ATOM 567 O O . HIS A 1 72 ? -12.824 1.168 0.964 1.00 95.12 72 HIS A O 1
ATOM 573 N N . LEU A 1 73 ? -10.589 1.340 1.011 1.00 95.06 73 LEU A N 1
ATOM 574 C CA . LEU A 1 73 ? -10.468 2.124 -0.223 1.00 95.06 73 LEU A CA 1
ATOM 575 C C . LEU A 1 73 ? -11.064 1.396 -1.431 1.00 95.06 73 LEU A C 1
ATOM 577 O O . LEU A 1 73 ? -11.727 2.021 -2.256 1.00 95.06 73 LEU A O 1
ATOM 581 N N . TRP A 1 74 ? -10.848 0.084 -1.535 1.00 95.12 74 TRP A N 1
ATOM 582 C CA . TRP A 1 74 ? -11.426 -0.724 -2.609 1.00 95.12 74 TRP A CA 1
ATOM 583 C C . TRP A 1 74 ? -12.940 -0.874 -2.505 1.00 95.12 74 TRP A C 1
ATOM 585 O O . TRP A 1 74 ? -13.612 -0.914 -3.533 1.00 95.12 74 TRP A O 1
ATOM 595 N N . GLN A 1 75 ? -13.468 -0.963 -1.287 1.00 94.94 75 GLN A N 1
ATOM 596 C CA . GLN A 1 75 ? -14.883 -1.223 -1.053 1.00 94.94 75 GLN A CA 1
ATOM 597 C C . GLN A 1 75 ? -15.740 0.050 -1.066 1.00 94.94 75 GLN A C 1
ATOM 599 O O . GLN A 1 75 ? -16.850 0.031 -1.590 1.00 94.94 75 GLN A O 1
ATOM 604 N N . PHE A 1 76 ? -15.234 1.143 -0.496 1.00 94.00 76 PHE A N 1
ATOM 605 C CA . PHE A 1 76 ? -16.015 2.351 -0.206 1.00 94.00 76 PHE A CA 1
ATOM 606 C C . PHE A 1 76 ? -15.428 3.631 -0.815 1.00 94.00 76 PHE A C 1
ATOM 608 O O . PHE A 1 76 ? -16.051 4.689 -0.747 1.00 94.00 76 PHE A O 1
ATOM 615 N N . GLY A 1 77 ? -14.243 3.553 -1.423 1.00 92.31 77 GLY A N 1
ATOM 616 C CA . GLY A 1 77 ? -13.589 4.691 -2.059 1.00 92.31 77 GLY A CA 1
ATOM 617 C C . GLY A 1 77 ? -12.859 5.629 -1.095 1.00 92.31 77 GLY A C 1
ATOM 618 O O . GLY A 1 77 ? -12.868 5.475 0.129 1.00 92.31 77 GLY A O 1
ATOM 619 N N . THR A 1 78 ? -12.188 6.618 -1.686 1.00 92.38 78 THR A N 1
ATOM 620 C CA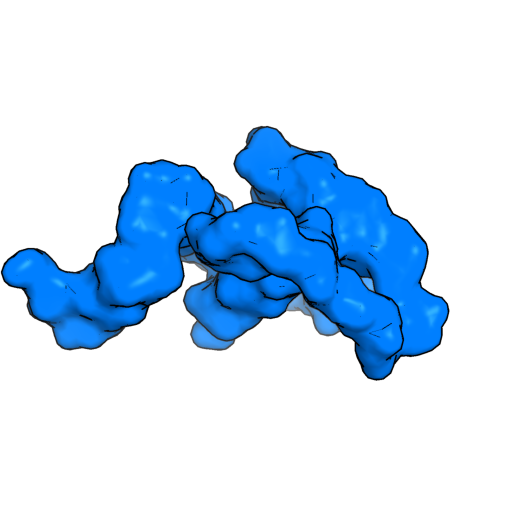 . THR A 1 78 ? -11.276 7.540 -0.994 1.00 92.38 78 THR A CA 1
ATOM 621 C C . THR A 1 78 ? -11.983 8.433 0.021 1.00 92.38 78 THR A C 1
ATOM 623 O O . THR A 1 78 ? -11.477 8.606 1.125 1.00 92.38 78 THR A O 1
ATOM 626 N N . GLU A 1 79 ? -13.157 8.976 -0.315 1.00 92.00 79 GLU A N 1
ATOM 627 C CA . GLU A 1 79 ? -13.893 9.877 0.584 1.00 92.00 79 GLU A CA 1
ATOM 628 C C . GLU A 1 79 ? -14.276 9.177 1.894 1.00 92.00 79 GLU A C 1
ATOM 630 O O . GLU A 1 79 ? -14.028 9.705 2.975 1.00 92.00 79 GLU A O 1
ATOM 635 N N . SER A 1 80 ? -14.814 7.957 1.805 1.00 92.69 80 SER A N 1
ATOM 636 C CA . SER A 1 80 ? -15.181 7.170 2.986 1.00 92.69 80 SER A CA 1
ATOM 637 C C . SER A 1 80 ? -13.962 6.815 3.840 1.00 92.69 80 SER A C 1
ATOM 639 O O . SER A 1 80 ? -14.030 6.887 5.065 1.00 92.69 80 SER A O 1
ATOM 641 N N . ALA A 1 81 ? -12.828 6.483 3.215 1.00 89.38 81 ALA A N 1
ATOM 642 C CA . ALA A 1 81 ? -11.595 6.213 3.950 1.00 89.38 81 ALA A CA 1
ATOM 643 C C . ALA A 1 81 ? -11.078 7.455 4.702 1.00 89.38 81 ALA A C 1
ATOM 645 O O . ALA A 1 81 ? -10.612 7.331 5.832 1.00 89.38 81 ALA A O 1
ATOM 646 N N . LEU A 1 82 ? -11.196 8.652 4.112 1.00 90.44 82 LEU A N 1
ATOM 647 C CA . LEU A 1 82 ? -10.814 9.908 4.767 1.00 90.44 82 LEU A CA 1
ATOM 648 C C . LEU A 1 82 ? -11.752 10.269 5.923 1.00 90.44 82 LEU A C 1
ATOM 650 O O . LEU A 1 82 ? -11.269 10.640 6.988 1.00 90.44 82 LEU A O 1
ATOM 654 N N . LYS A 1 83 ? -13.067 10.098 5.753 1.00 91.56 83 LYS A N 1
ATOM 655 C CA . LYS A 1 83 ? -14.054 10.266 6.834 1.00 91.56 83 LYS A CA 1
ATOM 656 C C . LYS A 1 83 ? -13.750 9.343 8.017 1.00 91.56 83 LYS A C 1
ATOM 658 O O . LYS A 1 83 ? -13.576 9.811 9.140 1.00 91.56 83 LYS A O 1
ATOM 663 N N . SER A 1 84 ? -13.511 8.057 7.737 1.00 87.38 84 SER A N 1
ATOM 664 C CA . SER A 1 84 ? -13.105 7.086 8.759 1.00 87.38 84 SER A CA 1
ATOM 665 C C . SER A 1 84 ? -11.803 7.471 9.469 1.00 87.38 84 SER A C 1
ATOM 667 O O . SER A 1 84 ? -11.673 7.197 10.660 1.00 87.38 84 SER A O 1
ATOM 669 N N . TYR A 1 85 ? -10.844 8.081 8.768 1.00 85.06 85 TYR A N 1
ATOM 670 C CA . TYR A 1 85 ? -9.596 8.562 9.368 1.00 85.06 85 TYR A CA 1
ATOM 671 C C . TYR A 1 85 ? -9.815 9.774 10.287 1.00 85.06 85 TYR A C 1
ATOM 673 O O . TYR A 1 85 ? -9.183 9.872 11.336 1.00 85.06 85 TYR A O 1
ATOM 681 N N . LEU A 1 86 ? -10.728 10.677 9.918 1.00 90.69 86 LEU A N 1
ATOM 682 C CA . LEU A 1 86 ? -11.097 11.845 10.723 1.00 90.69 86 LEU A CA 1
ATOM 683 C C . LEU A 1 86 ? -11.991 11.496 11.927 1.00 90.69 86 LEU A C 1
ATOM 685 O O . LEU A 1 86 ? -12.211 12.348 12.784 1.00 90.69 86 LEU A O 1
ATOM 689 N N . GLY A 1 87 ? -12.479 10.255 12.017 1.00 87.06 87 GLY A N 1
ATOM 690 C CA . GLY A 1 87 ? -13.458 9.847 13.029 1.00 87.06 87 GLY A CA 1
ATOM 691 C C . GLY A 1 87 ? -14.865 10.379 12.746 1.00 87.06 87 GLY A C 1
ATOM 692 O O . GLY A 1 87 ? -15.679 10.481 13.660 1.00 87.06 87 GLY A O 1
ATOM 693 N N . GLU A 1 88 ? -15.134 10.737 11.493 1.00 78.44 88 GLU A N 1
ATOM 694 C CA . GLU A 1 88 ? -16.439 11.162 11.005 1.00 78.44 88 GLU A CA 1
ATOM 695 C C . GLU A 1 88 ? -17.130 9.923 10.404 1.00 78.44 88 GLU A C 1
ATOM 697 O O . GLU A 1 88 ? -16.647 9.373 9.412 1.00 78.44 88 GLU A O 1
ATOM 702 N N . GLU A 1 89 ? -18.205 9.431 11.034 1.00 60.06 89 GLU A N 1
ATOM 703 C CA . GLU A 1 89 ? -19.049 8.334 10.508 1.00 60.06 89 GLU A CA 1
ATOM 704 C C . GLU A 1 89 ? -20.193 8.863 9.632 1.00 60.06 89 GLU A C 1
ATOM 706 O O . GLU A 1 89 ? -20.900 9.801 10.070 1.00 60.06 89 GLU A O 1
#

Sequence (89 aa):
MEEVCALWCRYCYGTDQNGQAVQPNDPAWPQLLATAARARDEPAVWLSMEHIYGSVGQSETFRAVFSKTLRHLWQFGTESALKSYLGEE

Organism: Heterodera schachtii (NCBI:txid97005)

pLDDT: mean 93.75, std 6.3, range [60.06, 98.38]

InterPro domains:
  IPR008927 6-phosphogluconate dehydrogenase-like, C-terminal domain superfamily [SSF48179] (4-87)
  IPR013118 Mannitol dehydrogenase, C-terminal [PF08125] (4-74)
  IPR013328 6-phosphogluconate dehydrogenase, domain 2 [G3DSA:1.10.1040.10] (1-87)

Foldseek 3Di:
DLLVLLVQLVVLCQAAPVRDGDDDDDPCSVVSNVQSVVCLVVVLSSLPPCVVNNCVSVDPVSSVSNNVLNPCCVPPNDVVSVCVVVVHD

Radius of gyration: 12.74 Å; chains: 1; bounding box: 33×22×30 Å